Protein AF-A0A349ZN27-F1 (afdb_monomer)

Sequence (66 aa):
MGPLPKRRHSKSRAGKRQSQIRPPKLTLVVCKSCGAKKLPHTECPECHAYGSPAAIRAESAAKKTA

Secondary structure (DSSP, 8-state):
-PPPPSSPPPHHHHHHHHHH--PPPPP-EE-TTT--EE-TTS--TTT---S-HHHHHHHHHHTT--

Structure (mmCIF, N/CA/C/O backbone):
data_AF-A0A349ZN27-F1
#
_entry.id   AF-A0A349ZN27-F1
#
loop_
_atom_site.group_PDB
_atom_site.id
_atom_site.type_symbol
_atom_site.label_atom_id
_atom_site.label_alt_id
_atom_site.label_comp_id
_atom_site.label_asym_id
_atom_site.label_entity_id
_atom_site.label_seq_id
_atom_site.pdbx_PDB_ins_code
_atom_site.Cartn_x
_atom_site.Cartn_y
_atom_site.Cartn_z
_atom_site.occupancy
_atom_site.B_iso_or_equiv
_atom_site.auth_seq_id
_atom_site.auth_comp_id
_atom_site.auth_asym_id
_atom_site.auth_atom_id
_atom_site.pdbx_PDB_model_num
ATOM 1 N N . MET A 1 1 ? 17.541 26.610 7.243 1.00 77.56 1 MET A N 1
ATOM 2 C CA . MET A 1 1 ? 16.876 25.796 8.286 1.00 77.56 1 MET A CA 1
ATOM 3 C C . MET A 1 1 ? 15.370 25.951 8.131 1.00 77.56 1 MET A C 1
ATOM 5 O O . MET A 1 1 ? 14.908 27.082 8.085 1.00 77.56 1 MET A O 1
ATOM 9 N N . GLY A 1 2 ? 14.628 24.853 7.949 1.00 85.94 2 GLY A N 1
ATOM 10 C CA . GLY A 1 2 ? 13.173 24.902 7.752 1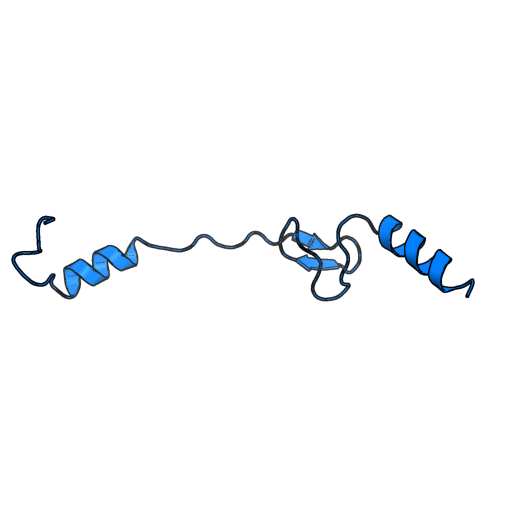.00 85.94 2 GLY A CA 1
ATOM 11 C C . GLY A 1 2 ? 12.407 25.193 9.050 1.00 85.94 2 GLY A C 1
ATOM 12 O O . GLY A 1 2 ? 12.966 25.029 10.138 1.00 85.94 2 GLY A O 1
ATOM 13 N N . PRO A 1 3 ? 11.136 25.612 8.959 1.00 89.56 3 PRO A N 1
ATOM 14 C CA . PRO A 1 3 ? 10.313 25.857 10.134 1.00 89.56 3 PRO A CA 1
ATOM 15 C C . PRO A 1 3 ? 10.130 24.564 10.937 1.00 89.56 3 PRO A C 1
ATOM 17 O O . PRO A 1 3 ? 9.610 23.566 10.437 1.00 89.56 3 PRO A O 1
ATOM 20 N N . LEU A 1 4 ? 10.564 24.595 12.198 1.00 91.06 4 LEU A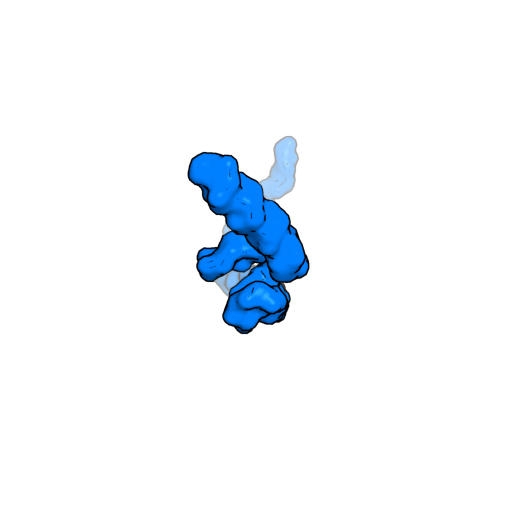 N 1
ATOM 21 C CA . LEU A 1 4 ? 10.428 23.478 13.125 1.00 91.06 4 LEU A CA 1
ATOM 22 C C . LEU A 1 4 ? 9.087 23.586 13.871 1.00 91.06 4 LEU A C 1
ATOM 24 O O . LEU A 1 4 ? 8.694 24.689 14.269 1.00 91.06 4 LEU A O 1
ATOM 28 N N . PRO A 1 5 ? 8.363 22.476 14.102 1.00 91.81 5 PRO A N 1
ATOM 29 C CA . PRO A 1 5 ? 7.143 22.512 14.896 1.00 91.81 5 PRO A CA 1
ATOM 30 C C . PRO A 1 5 ? 7.425 23.056 16.299 1.00 91.81 5 PRO A C 1
ATOM 32 O O . PRO A 1 5 ? 8.191 22.481 17.067 1.00 91.81 5 PRO A O 1
ATOM 35 N N . LYS A 1 6 ? 6.738 24.142 16.666 1.00 93.75 6 LYS A N 1
ATOM 36 C CA . LYS A 1 6 ? 6.861 24.755 17.998 1.00 93.75 6 LYS A CA 1
ATOM 37 C C . LYS A 1 6 ? 6.421 23.819 19.130 1.00 93.75 6 LYS A C 1
ATOM 39 O O . LYS A 1 6 ? 6.888 23.959 20.255 1.00 93.75 6 LYS A O 1
ATOM 44 N N . ARG A 1 7 ? 5.480 22.906 18.854 1.00 94.06 7 ARG A N 1
ATOM 45 C CA . ARG A 1 7 ? 4.923 21.940 19.814 1.00 94.06 7 ARG A CA 1
ATOM 46 C C . ARG A 1 7 ? 4.627 20.605 19.136 1.00 94.06 7 ARG A C 1
ATOM 48 O O . ARG A 1 7 ? 4.322 20.558 17.944 1.00 94.06 7 ARG A O 1
ATOM 55 N N . ARG A 1 8 ? 4.630 19.528 19.926 1.00 93.25 8 ARG A N 1
ATOM 56 C CA . ARG A 1 8 ? 4.194 18.196 19.488 1.00 93.25 8 ARG A CA 1
ATOM 57 C C . ARG A 1 8 ? 2.711 18.219 19.099 1.00 93.25 8 ARG A C 1
ATOM 59 O O . ARG A 1 8 ? 1.882 18.780 19.811 1.00 93.25 8 ARG A O 1
ATOM 66 N N . HIS A 1 9 ? 2.356 17.561 17.998 1.00 94.56 9 HIS A N 1
ATOM 67 C CA . HIS A 1 9 ? 0.951 17.346 17.647 1.00 94.56 9 HIS A CA 1
ATOM 68 C C . HIS A 1 9 ? 0.266 16.389 18.631 1.00 94.56 9 HIS A C 1
ATOM 70 O O . HIS A 1 9 ? 0.840 15.377 19.033 1.00 94.56 9 HIS A O 1
ATOM 76 N N . SER A 1 10 ? -0.985 16.687 18.990 1.00 96.62 10 SER A N 1
ATOM 77 C CA . SER A 1 10 ? -1.788 15.801 19.836 1.00 96.62 10 SER A CA 1
ATOM 78 C C . SER A 1 10 ? -2.044 14.454 19.149 1.00 96.62 10 SER A C 1
ATOM 80 O O . SER A 1 10 ? -2.100 14.370 17.917 1.00 96.62 10 SER A O 1
ATOM 82 N N . LYS A 1 11 ? -2.260 13.399 19.949 1.00 96.50 11 LYS A N 1
ATOM 83 C CA . LYS A 1 11 ? -2.614 12.060 19.441 1.00 96.50 11 LYS A CA 1
ATOM 84 C C . LYS A 1 11 ? -3.847 12.115 18.528 1.00 96.50 11 LYS A C 1
ATOM 86 O O . LYS A 1 11 ? -3.840 11.518 17.459 1.00 96.50 11 LYS A O 1
ATOM 91 N N . SER A 1 12 ? -4.853 12.917 18.899 1.00 96.88 12 SER A N 1
ATOM 92 C CA . SER A 1 12 ? -6.064 13.122 18.092 1.00 96.88 12 SER A CA 1
ATOM 93 C C . SER A 1 12 ? -5.758 13.731 16.718 1.00 96.88 12 SER A C 1
ATOM 95 O O . SER A 1 12 ? -6.246 13.231 15.707 1.00 96.88 12 SER A O 1
ATOM 97 N N . ARG A 1 13 ? -4.904 14.765 16.640 1.00 95.88 13 ARG A N 1
ATOM 98 C CA . ARG A 1 13 ? -4.533 15.388 15.357 1.00 95.88 13 ARG A CA 1
ATOM 99 C C . ARG A 1 13 ? -3.766 14.415 14.456 1.00 95.88 13 ARG A C 1
ATOM 101 O O . ARG A 1 13 ? -4.040 14.360 13.261 1.00 95.88 13 ARG A O 1
ATOM 108 N N . ALA A 1 14 ? -2.827 13.650 15.015 1.00 94.94 14 ALA A N 1
ATOM 109 C CA . ALA A 1 14 ? -2.083 12.641 14.261 1.00 94.94 14 ALA A CA 1
ATOM 110 C C . ALA A 1 14 ? -3.006 11.525 13.739 1.00 94.94 14 ALA A C 1
ATOM 112 O O . ALA A 1 14 ? -2.944 11.204 12.554 1.00 94.94 14 ALA A O 1
ATOM 113 N N . GLY A 1 15 ? -3.907 11.015 14.586 1.00 96.12 15 GLY A N 1
ATOM 114 C CA . GLY A 1 15 ? -4.874 9.982 14.211 1.00 96.12 15 GLY A CA 1
ATOM 115 C C . GLY A 1 15 ? -5.836 10.442 13.115 1.00 96.12 15 GLY A C 1
ATOM 116 O O . GLY A 1 15 ? -5.986 9.749 12.114 1.00 96.12 15 GLY A O 1
ATOM 117 N N . LYS A 1 16 ? -6.402 11.653 13.233 1.00 96.25 16 LYS A N 1
ATOM 118 C CA . LYS A 1 16 ? -7.256 12.253 12.187 1.00 96.25 16 LYS A CA 1
ATOM 119 C C . LYS A 1 16 ? -6.519 12.435 10.860 1.00 96.25 16 LYS A C 1
ATOM 121 O O . LYS A 1 16 ? -7.120 12.293 9.803 1.00 96.25 16 LYS A O 1
ATOM 126 N N . ARG A 1 17 ? -5.222 12.759 10.897 1.00 95.00 17 ARG A N 1
ATOM 127 C CA . ARG A 1 17 ? -4.405 12.848 9.679 1.00 95.00 17 ARG A CA 1
ATOM 128 C C . ARG A 1 17 ? -4.223 11.470 9.041 1.00 95.00 17 ARG A C 1
ATOM 130 O O . ARG A 1 17 ? -4.423 11.328 7.844 1.00 95.00 17 ARG A O 1
ATOM 137 N N . GLN A 1 18 ? -3.859 10.464 9.835 1.00 94.19 18 GLN A N 1
ATOM 138 C CA . GLN A 1 18 ? -3.636 9.098 9.351 1.00 94.19 18 GLN A CA 1
ATOM 139 C C . GLN A 1 18 ? -4.921 8.447 8.832 1.00 94.19 18 GLN A C 1
ATOM 141 O O . GLN A 1 18 ? -4.873 7.754 7.824 1.00 94.19 18 GLN A O 1
ATOM 146 N N . SER A 1 19 ? -6.074 8.710 9.452 1.00 94.44 19 SER A N 1
ATOM 147 C CA . SER A 1 19 ? -7.350 8.103 9.051 1.00 94.44 19 SER A CA 1
ATOM 148 C C . SER A 1 19 ? -7.804 8.487 7.640 1.00 94.44 19 SER A C 1
ATOM 150 O O . SER A 1 19 ? -8.583 7.751 7.037 1.00 94.44 19 SER A O 1
ATOM 152 N N . GLN A 1 20 ? -7.344 9.632 7.126 1.00 93.62 20 GLN A N 1
ATOM 153 C CA . GLN A 1 20 ? -7.641 10.081 5.763 1.00 93.62 20 GLN A CA 1
ATOM 154 C C . GLN A 1 20 ? -6.716 9.455 4.714 1.00 93.62 20 GLN A C 1
ATOM 156 O O . GLN A 1 20 ? -7.056 9.417 3.536 1.00 93.62 20 GLN A O 1
ATOM 161 N N . ILE A 1 21 ? -5.556 8.941 5.127 1.00 92.88 21 ILE A N 1
ATOM 162 C CA . ILE A 1 21 ? -4.578 8.331 4.229 1.00 92.88 21 ILE A CA 1
ATOM 163 C C . ILE A 1 21 ? -4.931 6.848 4.108 1.00 92.88 21 ILE A C 1
ATOM 165 O O . ILE A 1 21 ? -4.496 6.024 4.912 1.00 92.88 21 ILE A O 1
ATOM 169 N N . ARG A 1 22 ? -5.760 6.505 3.118 1.00 90.00 22 ARG A N 1
ATOM 170 C CA . ARG A 1 22 ? -6.129 5.114 2.817 1.00 90.00 22 ARG A CA 1
ATOM 171 C C . ARG A 1 22 ? -5.476 4.666 1.509 1.00 90.00 22 ARG A C 1
ATOM 173 O O . ARG A 1 22 ? -5.617 5.377 0.514 1.00 90.00 22 ARG A O 1
ATOM 180 N N . PRO A 1 23 ? -4.793 3.509 1.476 1.00 88.88 23 PRO A N 1
ATOM 181 C CA . PRO A 1 23 ? -4.278 2.971 0.225 1.00 88.88 23 PRO A CA 1
ATOM 182 C C . PRO A 1 23 ? -5.440 2.503 -0.673 1.00 88.88 23 PRO A C 1
ATOM 184 O O . PRO A 1 23 ? -6.433 1.971 -0.161 1.00 88.88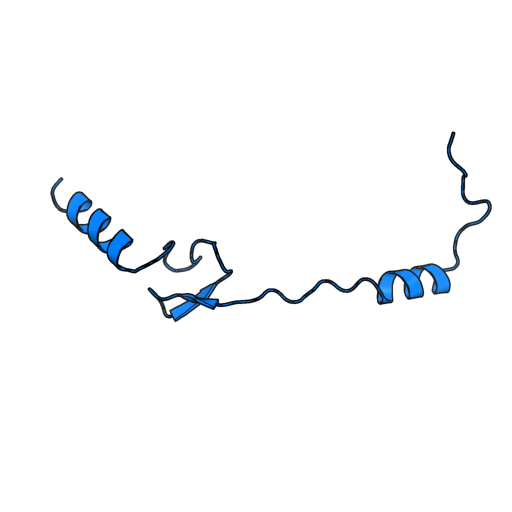 23 PRO A O 1
ATOM 187 N N . PRO A 1 24 ? -5.345 2.681 -2.002 1.00 89.12 24 PRO A N 1
ATOM 188 C CA . PRO A 1 24 ? -6.327 2.135 -2.929 1.00 89.12 24 PRO A CA 1
ATOM 189 C C . PRO A 1 24 ? -6.258 0.602 -2.962 1.00 89.12 24 PRO A C 1
ATOM 191 O O . PRO A 1 24 ? -5.218 -0.003 -2.699 1.00 89.12 24 PRO A O 1
ATOM 194 N N . LYS A 1 25 ? -7.380 -0.037 -3.311 1.00 90.06 25 LYS A N 1
ATOM 195 C CA . LYS A 1 25 ? -7.414 -1.485 -3.551 1.00 90.06 25 LYS A CA 1
ATOM 196 C C . LYS A 1 25 ? -6.697 -1.803 -4.864 1.00 90.06 25 LYS A C 1
ATOM 198 O O . LYS A 1 25 ? -6.882 -1.098 -5.852 1.00 90.06 25 LYS A O 1
ATOM 203 N N . LEU A 1 26 ? -5.924 -2.887 -4.874 1.00 89.50 26 LEU A N 1
ATOM 204 C CA . LEU A 1 26 ? -5.295 -3.407 -6.088 1.00 89.50 26 LEU A CA 1
ATOM 205 C C . LEU A 1 26 ? -6.363 -3.991 -7.020 1.00 89.50 26 LEU A C 1
ATOM 207 O O . LEU A 1 26 ? -7.246 -4.731 -6.580 1.00 89.50 26 LEU A O 1
ATOM 211 N N . THR A 1 27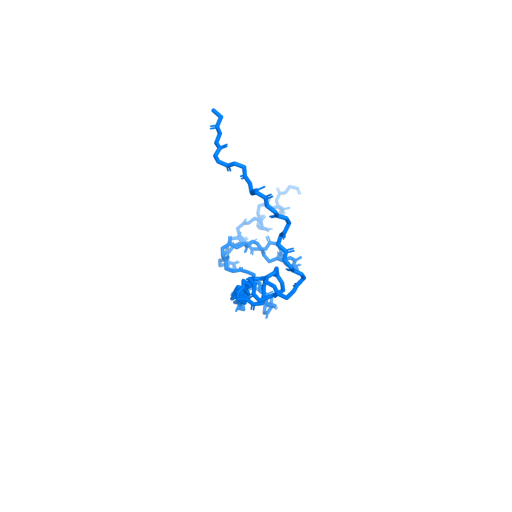 ? -6.271 -3.673 -8.309 1.00 89.19 27 THR A N 1
ATOM 212 C CA . THR A 1 27 ? -7.086 -4.304 -9.347 1.00 89.19 27 THR A CA 1
ATOM 213 C C . THR A 1 27 ? -6.473 -5.653 -9.709 1.00 89.19 27 THR A C 1
ATOM 215 O O . THR A 1 27 ? -5.281 -5.755 -9.986 1.00 89.19 27 THR A O 1
ATOM 218 N N . LEU A 1 28 ? -7.287 -6.708 -9.680 1.00 91.00 28 LEU A N 1
ATOM 219 C CA . LEU A 1 28 ? -6.869 -8.057 -10.053 1.00 91.00 28 LEU A CA 1
ATOM 220 C C . LEU A 1 28 ? -7.587 -8.478 -11.332 1.00 91.00 28 LEU A C 1
ATOM 222 O O . LEU A 1 28 ? -8.791 -8.267 -11.472 1.00 91.00 28 LEU A O 1
ATOM 226 N N . VAL A 1 29 ? -6.843 -9.095 -12.246 1.00 88.12 29 VAL A N 1
ATOM 227 C CA . VAL A 1 29 ? -7.326 -9.580 -13.542 1.00 88.12 29 VAL A CA 1
ATOM 228 C C . VAL A 1 29 ? -7.165 -11.096 -13.602 1.00 88.12 29 VAL A C 1
ATOM 230 O O . VAL A 1 29 ? -6.226 -11.659 -13.041 1.00 88.12 29 VAL A O 1
ATOM 233 N N . VAL A 1 30 ? -8.088 -11.769 -14.285 1.00 87.56 30 VAL A N 1
ATOM 234 C CA . VAL A 1 30 ? -8.027 -13.217 -14.512 1.00 87.56 30 VAL A CA 1
ATOM 235 C C . VAL A 1 30 ? -6.926 -13.541 -15.524 1.00 87.56 30 VAL A C 1
ATOM 237 O O . VAL A 1 30 ? -6.862 -12.966 -16.614 1.00 87.56 30 VAL A O 1
ATOM 240 N N . CYS A 1 31 ? -6.045 -14.473 -15.173 1.00 85.06 31 CYS A N 1
ATOM 241 C CA . CYS A 1 31 ? -5.007 -14.975 -16.059 1.00 85.06 31 CYS A CA 1
ATOM 242 C C . CYS A 1 31 ? -5.618 -15.831 -17.178 1.00 85.06 31 CYS A C 1
ATOM 244 O O . CYS A 1 31 ? -6.341 -16.784 -16.908 1.00 85.06 31 CYS A O 1
ATOM 246 N N . LYS A 1 32 ? -5.277 -15.540 -18.439 1.00 80.44 32 LYS A N 1
ATOM 247 C CA . LYS A 1 32 ? -5.777 -16.282 -19.613 1.00 80.44 32 LYS A CA 1
ATOM 248 C C . LYS A 1 32 ? -5.208 -17.701 -19.746 1.00 80.44 32 LYS A C 1
ATOM 250 O O . LYS A 1 32 ? -5.766 -18.494 -20.492 1.00 80.44 32 LYS A O 1
ATOM 255 N N . SER A 1 33 ? -4.100 -18.000 -19.066 1.00 78.75 33 SER A N 1
ATOM 256 C CA . SER A 1 33 ? -3.418 -19.297 -19.160 1.00 78.75 33 SER A CA 1
ATOM 257 C C . SER A 1 33 ? -3.891 -20.294 -18.099 1.00 78.75 33 SER A C 1
ATOM 259 O O . SER A 1 33 ? -4.093 -21.455 -18.426 1.00 78.75 33 SER A O 1
ATOM 261 N N . CYS A 1 34 ? -4.086 -19.854 -16.848 1.00 80.50 34 CYS A N 1
ATOM 262 C CA . CYS A 1 34 ? -4.456 -20.728 -15.722 1.00 80.50 34 CYS A CA 1
ATOM 263 C C . CYS A 1 34 ? -5.773 -20.357 -15.016 1.00 80.50 34 CYS A C 1
ATOM 265 O O . CYS A 1 34 ? -6.246 -21.120 -14.185 1.00 80.50 34 CYS A O 1
ATOM 267 N N . GLY A 1 35 ? -6.374 -19.197 -15.305 1.00 81.31 35 GLY A N 1
ATOM 268 C CA . GLY A 1 35 ? -7.610 -18.743 -14.654 1.00 81.31 35 GLY A CA 1
ATOM 269 C C . GLY A 1 35 ? -7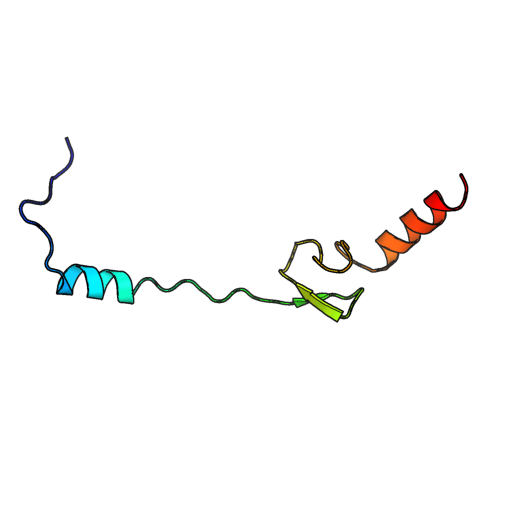.437 -18.089 -13.274 1.00 81.31 35 GLY A C 1
ATOM 270 O O . GLY A 1 35 ? -8.404 -17.548 -12.740 1.00 81.31 35 GLY A O 1
ATOM 271 N N . ALA A 1 36 ? -6.230 -18.058 -12.703 1.00 85.94 36 ALA A N 1
ATOM 272 C CA . ALA A 1 36 ? -5.988 -17.413 -11.412 1.00 85.94 36 ALA A CA 1
ATOM 273 C C . ALA A 1 36 ? -5.979 -15.880 -11.477 1.00 85.94 36 ALA A C 1
ATOM 275 O O . ALA A 1 36 ? -5.734 -15.275 -12.524 1.00 85.94 36 ALA A O 1
ATOM 276 N N . LYS A 1 37 ? -6.230 -15.230 -10.335 1.00 88.06 37 LYS A N 1
ATOM 277 C CA . LYS A 1 37 ? -6.202 -13.765 -10.209 1.00 88.06 37 LYS A CA 1
ATOM 278 C C . LYS A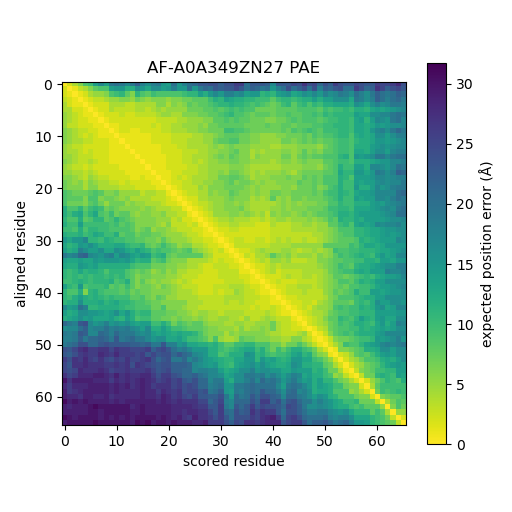 1 37 ? -4.758 -13.276 -10.113 1.00 88.06 37 LYS A C 1
ATOM 280 O O . LYS A 1 37 ? -4.027 -13.684 -9.217 1.00 88.06 37 LYS A O 1
ATOM 285 N N . LYS A 1 38 ? -4.367 -12.362 -10.998 1.00 87.50 38 LYS A N 1
ATOM 286 C CA . LYS A 1 38 ? -3.040 -11.735 -11.010 1.00 87.50 38 LYS A CA 1
ATOM 287 C C . LYS A 1 38 ? -3.121 -10.216 -11.097 1.00 87.50 38 LYS A C 1
ATOM 289 O O . LYS A 1 38 ? -4.161 -9.664 -11.462 1.00 87.50 38 LYS A O 1
ATOM 294 N N . LEU A 1 39 ? -2.016 -9.547 -10.777 1.00 88.50 39 LEU A N 1
ATOM 295 C CA . LEU A 1 39 ? -1.877 -8.119 -11.037 1.00 88.50 39 LEU A CA 1
ATOM 296 C C . LEU A 1 39 ? -1.804 -7.870 -12.557 1.00 88.50 39 LEU A C 1
ATOM 298 O O . LEU A 1 39 ? -1.296 -8.709 -13.312 1.00 88.50 39 LEU A O 1
ATOM 302 N N . PRO A 1 40 ? -2.348 -6.742 -13.043 1.00 86.25 40 PRO A N 1
ATOM 303 C CA . PRO A 1 40 ? -2.185 -6.348 -14.433 1.00 86.2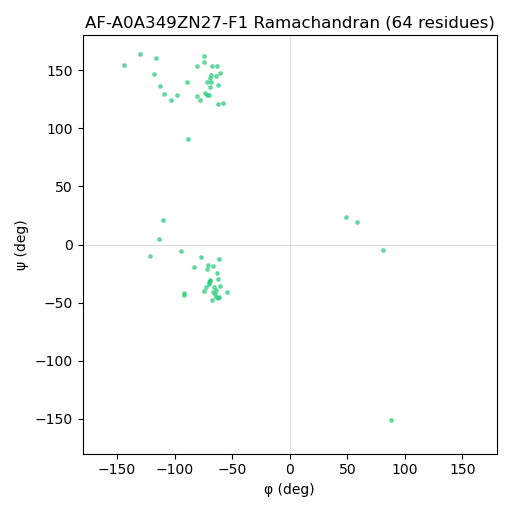5 40 PRO A CA 1
ATOM 304 C C . PRO A 1 40 ? -0.705 -6.074 -14.724 1.00 86.25 40 PRO A C 1
ATOM 306 O O . PRO A 1 40 ? 0.019 -5.569 -13.873 1.00 86.25 40 PRO A O 1
ATOM 309 N N . HIS A 1 41 ? -0.264 -6.401 -15.939 1.00 84.50 41 HIS A N 1
ATOM 310 C CA . HIS A 1 41 ? 1.117 -6.201 -16.401 1.00 84.50 41 HIS A CA 1
ATOM 311 C C . HIS A 1 41 ? 2.211 -6.898 -15.572 1.00 84.50 41 HIS A C 1
ATOM 313 O O . HIS A 1 41 ? 3.385 -6.577 -15.727 1.00 84.50 41 HIS A O 1
ATOM 319 N N . THR A 1 42 ? 1.860 -7.913 -14.779 1.00 81.88 42 THR A N 1
ATOM 320 C CA . THR A 1 42 ? 2.833 -8.810 -14.147 1.00 81.88 42 THR A CA 1
ATOM 321 C C . THR A 1 42 ? 2.680 -10.245 -14.645 1.00 81.88 42 THR A C 1
ATOM 323 O O . THR A 1 42 ? 1.635 -10.668 -15.171 1.00 81.88 42 THR A O 1
ATOM 326 N N . GLU A 1 43 ? 3.741 -11.022 -14.461 1.00 82.44 43 GLU A N 1
ATOM 327 C CA . GLU A 1 43 ? 3.693 -12.474 -14.587 1.00 82.44 43 GLU A CA 1
ATOM 328 C C . GLU A 1 43 ? 2.703 -13.066 -13.578 1.00 82.44 43 GLU A C 1
ATOM 330 O O . GLU A 1 43 ? 2.466 -12.520 -12.495 1.00 82.44 43 GLU A O 1
ATOM 335 N N . CYS A 1 44 ? 2.058 -14.166 -13.967 1.00 84.31 44 CYS A N 1
ATOM 336 C CA . CYS A 1 44 ? 1.211 -14.910 -13.044 1.00 84.31 44 CYS A CA 1
ATOM 337 C C . CYS A 1 44 ? 2.098 -15.680 -12.052 1.00 84.31 44 CYS A C 1
ATOM 339 O O . CYS A 1 44 ? 2.966 -16.410 -12.518 1.00 84.31 44 CYS A O 1
ATOM 341 N N . PRO A 1 45 ? 1.868 -15.600 -10.730 1.00 81.12 45 PRO A N 1
ATOM 342 C CA . PRO A 1 45 ? 2.680 -16.332 -9.755 1.00 81.12 45 PRO A CA 1
ATOM 343 C C . PRO A 1 45 ? 2.515 -17.857 -9.839 1.00 81.12 45 PRO A C 1
ATOM 345 O O . PRO A 1 45 ? 3.360 -18.579 -9.334 1.00 81.12 45 PRO A O 1
ATOM 348 N N . GLU A 1 46 ? 1.439 -18.354 -10.457 1.00 82.44 46 GLU A N 1
ATOM 349 C CA . GLU A 1 46 ? 1.174 -19.795 -10.551 1.00 82.44 46 GLU A CA 1
ATOM 350 C C . GLU A 1 46 ? 1.745 -20.426 -11.822 1.00 82.44 46 GLU A C 1
ATOM 352 O O . GLU A 1 46 ? 2.303 -21.516 -11.785 1.00 82.44 46 GLU A O 1
ATOM 357 N N . CYS A 1 47 ? 1.585 -19.759 -12.968 1.00 77.69 47 CYS A N 1
ATOM 358 C CA . CYS A 1 47 ? 1.981 -20.309 -14.266 1.00 77.69 47 CYS A CA 1
ATOM 359 C C . CYS A 1 47 ? 3.138 -19.548 -14.926 1.00 77.69 47 CYS A C 1
ATOM 361 O O . CYS A 1 47 ? 3.441 -19.819 -16.085 1.00 77.69 47 CYS A O 1
ATOM 363 N N . HIS A 1 48 ? 3.714 -18.554 -14.235 1.00 77.31 48 HIS A N 1
ATOM 364 C CA . HIS A 1 48 ? 4.837 -17.707 -14.673 1.00 77.31 48 HIS A CA 1
ATOM 365 C C . HIS A 1 48 ? 4.691 -17.106 -16.078 1.00 77.31 48 HIS A C 1
ATOM 367 O O . HIS A 1 48 ? 5.657 -16.739 -16.733 1.00 77.31 48 HIS A O 1
ATOM 373 N N . ALA A 1 49 ? 3.450 -16.979 -16.552 1.00 73.62 49 ALA A N 1
ATOM 374 C CA . ALA A 1 49 ? 3.165 -16.520 -17.899 1.00 73.62 49 ALA A CA 1
ATOM 375 C C . ALA A 1 49 ? 2.811 -15.031 -17.923 1.00 73.62 49 ALA A C 1
ATOM 377 O O . ALA A 1 49 ? 1.884 -14.570 -17.232 1.00 73.62 49 ALA A O 1
ATOM 378 N N . TYR A 1 50 ? 3.494 -14.300 -18.800 1.00 69.50 50 TYR A N 1
ATOM 379 C CA . TYR A 1 50 ? 3.148 -12.949 -19.217 1.00 69.50 50 TYR A CA 1
ATOM 380 C C . TYR A 1 50 ? 2.496 -12.988 -20.610 1.00 69.50 50 TYR A C 1
ATOM 382 O O . TYR A 1 50 ? 3.064 -13.525 -21.552 1.00 69.50 50 TYR A O 1
ATOM 390 N N . GLY A 1 51 ? 1.288 -12.436 -20.766 1.00 66.25 51 GLY A N 1
ATOM 391 C CA . GLY A 1 51 ? 0.622 -12.352 -22.075 1.00 66.25 51 GLY A CA 1
ATOM 392 C C . GLY A 1 51 ? -0.241 -13.558 -22.481 1.00 66.25 51 GLY A C 1
ATOM 393 O O . GLY A 1 51 ? -0.906 -14.176 -21.647 1.00 66.25 51 GLY A O 1
ATOM 394 N N . SER A 1 52 ? -0.345 -13.800 -23.793 1.00 59.91 52 SER A N 1
ATOM 395 C CA . SER A 1 52 ? -1.229 -14.810 -24.389 1.00 59.91 52 SER A CA 1
ATOM 396 C C . SER A 1 52 ? -0.618 -16.220 -24.316 1.00 59.91 52 SER A C 1
ATOM 398 O O . SER A 1 52 ? 0.604 -16.370 -24.334 1.00 59.91 52 SER A O 1
ATOM 400 N N . PRO A 1 53 ? -1.444 -17.283 -24.295 1.00 59.66 53 PRO A N 1
ATOM 401 C CA . PRO A 1 53 ? -0.961 -18.668 -24.221 1.00 59.66 53 PRO A CA 1
ATOM 402 C C . PRO A 1 53 ? -0.076 -19.106 -25.406 1.00 59.66 53 PRO A C 1
ATOM 404 O O . PRO A 1 53 ? 0.561 -20.155 -25.329 1.00 59.66 53 PRO A O 1
ATOM 407 N N . ALA A 1 54 ? -0.010 -18.331 -26.497 1.00 57.47 54 ALA A N 1
ATOM 408 C CA . ALA A 1 54 ? 0.849 -18.621 -27.647 1.00 57.47 54 ALA A CA 1
ATOM 409 C C . ALA A 1 54 ? 2.349 -18.461 -27.332 1.00 57.47 54 ALA A C 1
ATOM 411 O O . ALA A 1 54 ? 3.153 -19.221 -27.867 1.00 57.47 54 ALA A O 1
ATOM 412 N N . ALA A 1 55 ? 2.720 -17.547 -26.426 1.00 55.09 55 ALA A N 1
ATOM 413 C CA . ALA A 1 55 ? 4.120 -17.324 -26.054 1.00 55.09 55 ALA A CA 1
ATOM 414 C C . ALA A 1 55 ? 4.743 -18.563 -25.374 1.00 55.09 55 ALA A C 1
ATOM 416 O O . ALA A 1 55 ? 5.854 -18.962 -25.704 1.00 55.09 55 ALA A O 1
ATOM 417 N N . ILE A 1 56 ? 3.980 -19.258 -24.521 1.00 57.31 56 ILE A N 1
ATOM 418 C CA . ILE A 1 56 ? 4.432 -20.485 -23.832 1.00 57.31 56 ILE A CA 1
ATOM 419 C C . ILE A 1 56 ? 4.575 -21.665 -24.816 1.00 57.31 56 ILE A C 1
ATOM 421 O O . ILE A 1 56 ? 5.442 -22.533 -24.669 1.00 57.31 56 ILE A O 1
ATOM 425 N N . ARG A 1 57 ? 3.715 -21.725 -25.844 1.00 54.84 57 ARG A N 1
ATOM 426 C CA . ARG A 1 57 ? 3.751 -22.798 -26.853 1.00 54.84 57 ARG A CA 1
ATOM 427 C C . ARG A 1 57 ? 4.979 -22.708 -27.765 1.00 54.84 57 ARG A C 1
ATOM 429 O O . ARG A 1 57 ? 5.497 -23.751 -28.149 1.00 54.84 57 ARG A O 1
ATOM 436 N N . ALA A 1 58 ? 5.477 -21.505 -28.054 1.00 55.16 58 ALA A N 1
ATOM 437 C CA . ALA A 1 58 ? 6.712 -21.327 -28.822 1.00 55.16 58 ALA A CA 1
ATOM 438 C C . ALA A 1 58 ? 7.951 -21.836 -28.056 1.00 55.16 58 ALA A C 1
ATOM 440 O O . ALA A 1 58 ? 8.787 -22.535 -28.625 1.00 55.16 58 ALA A O 1
ATOM 441 N N . GLU A 1 59 ? 8.038 -21.576 -26.747 1.00 54.25 59 GLU A N 1
ATOM 442 C CA . GLU A 1 59 ? 9.176 -22.030 -25.932 1.00 54.25 59 GLU A CA 1
ATOM 443 C C . GLU A 1 59 ? 9.170 -23.543 -25.664 1.00 54.25 59 GLU A C 1
ATOM 445 O O . GLU A 1 59 ? 10.219 -24.187 -25.650 1.00 54.25 59 GLU A O 1
ATOM 450 N N . SER A 1 60 ? 7.993 -24.142 -25.465 1.00 52.34 60 SER A N 1
ATOM 451 C CA . SER A 1 60 ? 7.878 -25.590 -25.226 1.00 52.34 60 SER A CA 1
ATOM 452 C C . SER A 1 60 ? 8.138 -26.445 -26.473 1.00 52.34 60 SER A C 1
ATOM 454 O O . SER A 1 60 ? 8.495 -27.613 -26.328 1.00 52.34 60 SER A O 1
ATOM 456 N N . ALA A 1 61 ? 8.018 -25.881 -27.681 1.00 50.75 61 ALA A N 1
ATOM 457 C CA . ALA A 1 61 ? 8.457 -26.532 -28.916 1.00 50.75 61 ALA A CA 1
ATOM 458 C C . ALA A 1 61 ? 9.992 -26.527 -29.052 1.00 50.75 61 ALA A C 1
ATOM 460 O O . ALA A 1 61 ? 10.569 -27.550 -29.404 1.00 50.75 61 ALA A O 1
ATOM 461 N N . ALA A 1 62 ? 10.658 -25.424 -28.687 1.00 50.09 62 ALA A N 1
ATOM 462 C CA . ALA A 1 62 ? 12.119 -25.310 -28.744 1.00 50.09 62 ALA A CA 1
ATOM 463 C C . ALA A 1 62 ? 12.844 -26.188 -27.702 1.00 50.09 62 ALA A C 1
ATOM 465 O O . ALA A 1 62 ? 13.940 -26.676 -27.960 1.00 50.09 62 ALA A O 1
ATOM 466 N N . LYS A 1 63 ? 12.226 -26.440 -26.538 1.00 48.09 63 LYS A N 1
ATOM 467 C CA . LYS A 1 63 ? 12.790 -27.318 -25.491 1.00 48.09 63 LYS A CA 1
ATOM 468 C C . LYS A 1 63 ? 12.656 -28.822 -25.777 1.00 48.09 63 LYS A C 1
ATOM 470 O O . LYS A 1 63 ? 13.238 -29.608 -25.045 1.00 48.09 63 LYS A O 1
ATOM 475 N N . LYS A 1 64 ? 11.882 -29.239 -26.790 1.00 45.16 64 LYS A N 1
ATOM 476 C CA . LYS A 1 64 ? 11.666 -30.664 -27.130 1.00 45.16 64 LYS A CA 1
ATOM 477 C C . LYS A 1 64 ? 12.605 -31.206 -28.214 1.00 45.16 64 LYS A C 1
ATOM 479 O O . LYS A 1 64 ? 12.551 -32.396 -28.498 1.00 45.16 64 LYS A O 1
ATOM 484 N N . THR A 1 65 ? 13.434 -30.362 -28.822 1.00 47.06 65 THR A N 1
ATOM 485 C CA . THR A 1 65 ? 14.373 -30.743 -29.894 1.00 47.06 65 THR A CA 1
ATOM 486 C C . THR A 1 65 ? 15.842 -30.712 -29.457 1.00 47.06 65 THR A C 1
ATOM 488 O O . THR A 1 65 ? 16.716 -30.604 -30.312 1.00 47.06 65 THR A O 1
ATOM 491 N N . ALA A 1 66 ? 16.119 -30.791 -28.154 1.00 41.28 66 ALA A N 1
ATOM 492 C CA . ALA A 1 66 ? 17.464 -30.920 -27.594 1.00 41.28 66 ALA A CA 1
ATOM 493 C C . ALA A 1 66 ? 17.524 -32.114 -26.637 1.00 41.28 66 ALA A C 1
ATOM 495 O O . ALA A 1 66 ? 16.541 -32.289 -25.879 1.00 41.28 66 ALA A O 1
#

Foldseek 3Di:
DDDDPPDDDDPVVVVVVVVVDDDDDFDW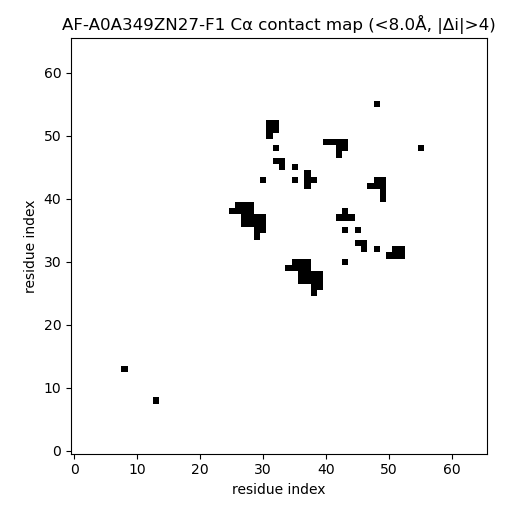DQDQPPRDTDGPPAQDPPPRDDDDPVVVVVVVVVVVPD

pLDDT: mean 79.55, std 16.13, range [41.28, 96.88]

Radius of gyration: 24.16 Å; Cα contacts (8 Å, |Δi|>4): 43; chains: 1; bounding box: 26×57×50 Å

Nearest PDB structures (foldseek):
  4wt1-assembly1_N8  TM=6.743E-01  e=2.575E-03  Thermus thermophilus HB8
  4v7k-assembly1_A5  TM=6.801E-01  e=3.917E-03  Thermus thermophilus HB8
  8buu-asse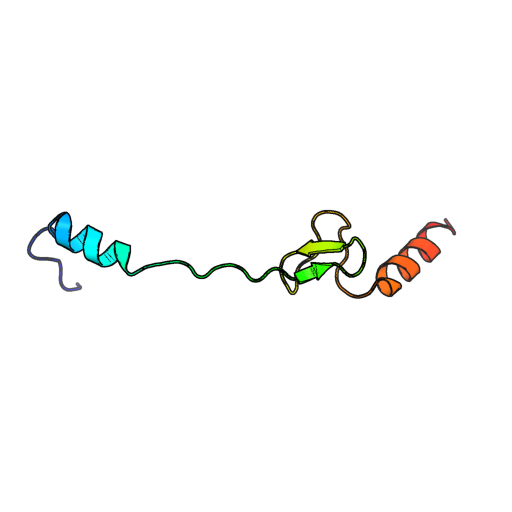mbly1_0  TM=7.063E-01  e=1.043E-02  Bacillus subtilis subsp. subtilis str. 168
  4v8n-assembly1_B5  TM=6.726E-01  e=7.351E-03  Thermus thermophilus HB8
  6wqn-assembly1_N  TM=6.773E-01  e=1.118E-02  Staphylococcus aureus

Solvent-accessible surface area (backbone atoms only — not comparable to full-atom values): 4516 Å² total; per-residue (Å²): 135,81,93,70,79,94,64,85,79,52,72,68,59,53,49,60,55,51,72,69,68,68,83,80,83,82,71,70,40,72,36,88,74,80,64,50,77,25,54,74,100,47,57,29,92,86,76,69,50,65,78,61,67,65,64,60,54,58,53,59,56,64,64,69,80,112

Mean predicted aligned error: 10.74 Å